Protein AF-A0A6I3UST7-F1 (afdb_monomer)

Sequence (107 aa):
LTGRALVDGEFQFELYEGTKLLDTKTNQAGKVTFNTINYDAEGVHTYTVKEVNAGATGITYDTEKTAVVKVTKDAATNALKATVEYPAGSVFTNSFKAPAVEATIEA

pLDDT: 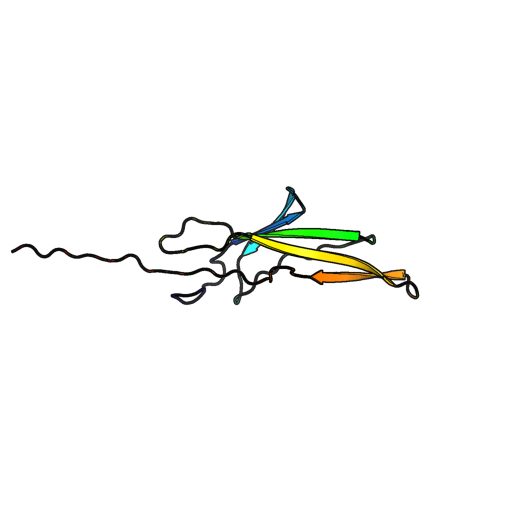mean 95.7, std 5.05, range [73.62, 98.81]

Foldseek 3Di:
DAPDDDDWQPKKKWKDQVPDTDDIFTDDPQDTDTDDDDDDDFDKTKMKIAIDCPVDPQKDWDGIFIKIWGWDADPVPRDIDIDIDTPPDDHIDMYGDDDDDDDDDDD

Organism: Streptococcus pneumoniae (NCBI:txid1313)

InterPro domains:
  IPR022464 Streptococcal pilin isopeptide linkage domain [PF12892] (2-97)
  IPR022464 Streptococcal pilin isopeptide linkage domain [TIGR03786] (34-97)
  IPR038174 Streptococcal pilin isopeptide linker superfamily [G3DSA:2.60.40.3050] (1-97)

Radius of gyration: 19.6 Å; Cα contacts (8 Å, |Δi|>4): 191; chains: 1; bounding box: 46×26×71 Å

Mean predicted aligned error: 4.0 Å

Secondary structure (DSSP, 8-state):
-BSSPPPTT-SEEEEEETTEEEEEEE-BTTB--PPPPP--S-EEEEEEEEE-----TTEEPP-EEEEEEEEEE-TTT--EEEEEE-TT-S----EE-PPP-------

Structure (mmCIF, N/CA/C/O backbone):
data_AF-A0A6I3UST7-F1
#
_entry.id   AF-A0A6I3UST7-F1
#
loop_
_atom_site.group_PDB
_atom_site.id
_atom_site.type_symbol
_atom_site.label_atom_id
_atom_site.label_alt_id
_atom_site.label_comp_id
_atom_site.label_asym_id
_atom_site.label_entity_id
_atom_site.label_seq_id
_atom_site.pdbx_PDB_ins_code
_atom_site.Cartn_x
_atom_site.Cartn_y
_atom_site.Cartn_z
_atom_site.occupancy
_atom_site.B_iso_or_equiv
_atom_site.auth_seq_id
_atom_site.auth_comp_id
_atom_site.auth_asym_id
_atom_site.auth_atom_id
_atom_site.pdbx_PDB_model_num
ATOM 1 N N . LEU A 1 1 ? -3.152 -6.450 13.402 1.00 95.19 1 LEU A N 1
ATOM 2 C CA . LEU A 1 1 ? -4.008 -5.820 14.429 1.00 95.19 1 LEU A CA 1
ATOM 3 C C . LEU A 1 1 ? -3.775 -6.511 15.762 1.00 95.19 1 LEU A C 1
ATOM 5 O O . LEU A 1 1 ? -3.842 -7.733 15.815 1.00 95.19 1 LEU A O 1
ATOM 9 N N . THR A 1 2 ? -3.485 -5.751 16.812 1.00 96.62 2 THR A N 1
ATOM 10 C CA . THR A 1 2 ? -3.443 -6.238 18.198 1.00 96.62 2 THR A CA 1
ATOM 11 C C . THR A 1 2 ? -4.669 -5.745 18.970 1.00 96.62 2 THR A C 1
ATOM 13 O O . THR A 1 2 ? -5.285 -4.750 18.596 1.00 96.62 2 THR A O 1
ATOM 16 N N . GLY A 1 3 ? -5.060 -6.451 20.034 1.00 95.81 3 GLY A N 1
ATOM 17 C CA . GLY A 1 3 ? -6.175 -6.054 20.909 1.00 95.81 3 GLY A CA 1
ATOM 18 C C . GLY A 1 3 ? -7.564 -6.550 20.489 1.00 95.81 3 GLY A C 1
ATOM 19 O O . GLY A 1 3 ? -8.466 -6.557 21.321 1.00 95.81 3 GLY A O 1
ATOM 20 N N . ARG A 1 4 ? -7.744 -7.020 19.246 1.00 96.38 4 ARG A N 1
ATOM 21 C CA . ARG A 1 4 ? -8.933 -7.768 18.794 1.00 96.38 4 ARG A CA 1
ATOM 22 C C . ARG A 1 4 ? -8.681 -8.512 17.480 1.00 96.38 4 ARG A C 1
ATOM 24 O O . ARG A 1 4 ? -7.631 -8.346 16.862 1.00 96.38 4 ARG A O 1
ATOM 31 N N . ALA A 1 5 ? -9.666 -9.299 17.047 1.00 96.50 5 ALA A N 1
ATOM 32 C CA . ALA A 1 5 ? -9.665 -9.931 15.732 1.00 96.50 5 ALA A CA 1
ATOM 33 C C . ALA A 1 5 ? -9.682 -8.885 14.602 1.00 96.50 5 ALA A C 1
ATOM 35 O O . ALA A 1 5 ? -10.385 -7.872 14.688 1.00 96.50 5 ALA A O 1
ATOM 36 N N . LEU A 1 6 ? -8.898 -9.153 13.555 1.00 96.44 6 LEU A N 1
ATOM 37 C CA . LEU A 1 6 ? -8.886 -8.376 12.320 1.00 96.44 6 LEU A CA 1
ATOM 38 C C . LEU A 1 6 ? -10.130 -8.705 11.496 1.00 96.44 6 LEU A C 1
ATOM 40 O O . LEU A 1 6 ? -10.411 -9.881 11.266 1.00 96.44 6 LEU A O 1
ATOM 44 N N . VAL A 1 7 ? -10.836 -7.675 11.036 1.00 97.31 7 VAL A N 1
ATOM 45 C CA . VAL A 1 7 ? -11.971 -7.827 10.126 1.00 97.31 7 VAL A CA 1
ATOM 46 C C . VAL A 1 7 ? -11.510 -7.544 8.696 1.00 97.31 7 VAL A C 1
ATOM 48 O O . VAL A 1 7 ? -10.702 -6.648 8.447 1.00 97.31 7 VAL A O 1
ATOM 51 N N . ASP A 1 8 ? -11.991 -8.338 7.745 1.00 98.12 8 ASP A N 1
ATOM 52 C CA . ASP A 1 8 ? -11.736 -8.100 6.326 1.00 98.12 8 ASP A CA 1
ATOM 53 C C . ASP A 1 8 ? -12.431 -6.816 5.866 1.00 98.12 8 ASP A C 1
ATOM 55 O O . ASP A 1 8 ? -13.564 -6.534 6.250 1.00 98.12 8 ASP A O 1
ATOM 59 N N . GLY A 1 9 ? -11.745 -6.024 5.047 1.00 97.81 9 GLY A N 1
ATOM 60 C CA . GLY A 1 9 ? -12.250 -4.738 4.577 1.00 97.81 9 GLY A CA 1
ATOM 61 C C . GLY A 1 9 ? -12.099 -3.581 5.571 1.00 97.81 9 GLY A C 1
ATOM 62 O O . GLY A 1 9 ? -12.455 -2.459 5.230 1.00 97.81 9 GLY A O 1
ATOM 63 N N . GLU A 1 10 ? -11.592 -3.829 6.782 1.00 97.50 10 GLU A N 1
ATOM 64 C CA . GLU A 1 10 ? -11.576 -2.846 7.872 1.00 97.50 10 GLU A CA 1
ATOM 65 C C . GLU A 1 10 ? -10.605 -1.680 7.642 1.00 97.50 10 GLU A C 1
ATOM 67 O O . GLU A 1 10 ? -10.928 -0.532 7.940 1.00 97.50 10 GLU A O 1
ATOM 72 N N . PHE A 1 11 ? -9.416 -1.973 7.124 1.00 98.19 11 PHE A N 1
ATOM 73 C CA . PHE A 1 11 ? -8.340 -1.014 6.914 1.00 98.19 11 PHE A CA 1
ATOM 74 C C . PHE A 1 11 ? -8.137 -0.771 5.426 1.00 98.19 11 PHE A C 1
ATOM 76 O O . PHE A 1 11 ? -8.039 -1.719 4.640 1.00 98.19 11 PHE A O 1
ATOM 83 N N . GLN A 1 12 ? -8.063 0.505 5.050 1.00 98.50 12 GLN A N 1
ATOM 84 C CA . GLN A 1 12 ? -7.840 0.951 3.682 1.00 98.50 12 GLN A CA 1
ATOM 85 C C . GLN A 1 12 ? -6.394 1.405 3.497 1.00 98.50 12 GLN A C 1
ATOM 87 O O . GLN A 1 12 ? -5.809 2.050 4.363 1.00 98.50 12 GLN A O 1
ATOM 92 N N . PHE A 1 13 ? -5.841 1.076 2.338 1.00 98.69 13 PHE A N 1
ATOM 93 C CA . PHE A 1 13 ? -4.478 1.377 1.953 1.00 98.69 13 PHE A CA 1
ATOM 94 C C . PHE A 1 13 ? -4.450 1.972 0.556 1.00 98.69 13 PHE A C 1
ATOM 96 O O . PHE A 1 13 ? -5.180 1.543 -0.341 1.00 98.69 13 PHE A O 1
ATOM 103 N N . GLU A 1 14 ? -3.554 2.924 0.372 1.00 98.75 14 GLU A N 1
ATOM 104 C CA . GLU A 1 14 ? -3.332 3.637 -0.874 1.00 98.75 14 GLU A CA 1
ATOM 105 C C . GLU A 1 14 ? -1.908 3.384 -1.364 1.00 98.75 14 GLU A C 1
ATOM 107 O O . GLU A 1 14 ? -0.955 3.421 -0.584 1.00 98.75 14 GLU A O 1
ATOM 112 N N . LEU A 1 15 ? -1.757 3.133 -2.663 1.00 98.81 15 LEU A N 1
ATOM 113 C CA . LEU A 1 15 ? -0.464 2.968 -3.317 1.00 98.81 15 LEU A CA 1
ATOM 114 C C . LEU A 1 15 ? -0.127 4.220 -4.122 1.00 98.81 15 LEU A C 1
ATOM 116 O O . LEU A 1 15 ? -0.880 4.604 -5.016 1.00 98.81 15 LEU A O 1
ATOM 120 N N . TYR A 1 16 ? 1.035 4.805 -3.856 1.00 98.75 16 TYR A N 1
ATOM 121 C CA . TYR A 1 16 ? 1.532 5.999 -4.530 1.00 98.75 16 TYR A CA 1
ATOM 122 C C . TYR A 1 16 ? 2.853 5.745 -5.251 1.00 98.75 16 TYR A C 1
ATOM 124 O O . TYR A 1 16 ? 3.704 5.014 -4.750 1.00 98.75 16 TYR A O 1
ATOM 132 N N . GLU A 1 17 ? 3.055 6.434 -6.372 1.00 98.25 17 GLU A N 1
ATOM 133 C CA . GLU A 1 17 ? 4.371 6.679 -6.978 1.00 98.25 17 GLU A CA 1
ATOM 134 C C . GLU A 1 17 ? 4.603 8.197 -6.989 1.00 98.25 17 GLU A C 1
ATOM 136 O O . GLU A 1 17 ? 3.928 8.949 -7.699 1.00 98.25 17 GLU A O 1
ATOM 141 N N . GLY A 1 18 ? 5.495 8.676 -6.118 1.00 97.12 18 GLY A N 1
ATOM 142 C CA . GLY A 1 18 ? 5.599 10.106 -5.818 1.00 97.12 18 GLY A CA 1
ATOM 143 C C . GLY A 1 18 ? 4.290 10.655 -5.235 1.00 97.12 18 GLY A C 1
ATOM 144 O O . GLY A 1 18 ? 3.842 10.215 -4.180 1.00 97.12 18 GLY A O 1
ATOM 145 N N . THR A 1 19 ? 3.669 11.621 -5.916 1.00 97.75 19 THR A N 1
ATOM 146 C CA . THR A 1 19 ? 2.375 12.214 -5.520 1.00 97.75 19 THR A CA 1
ATOM 147 C C . THR A 1 19 ? 1.174 11.594 -6.235 1.00 97.75 19 THR A C 1
ATOM 149 O O . THR A 1 19 ? 0.033 11.949 -5.941 1.00 97.75 19 THR A O 1
ATOM 152 N N . LYS A 1 20 ? 1.402 10.677 -7.182 1.00 98.38 20 LYS A N 1
ATOM 153 C CA . LYS A 1 20 ? 0.339 10.058 -7.973 1.00 98.38 20 LYS A CA 1
ATOM 154 C C . LYS A 1 20 ? -0.246 8.868 -7.220 1.00 98.38 20 LYS A C 1
ATOM 156 O O . LYS A 1 20 ? 0.460 7.891 -6.986 1.00 98.38 20 LYS A O 1
ATOM 161 N N . LEU A 1 21 ? -1.538 8.935 -6.906 1.00 98.50 21 LEU A N 1
ATOM 162 C CA . LEU A 1 21 ? -2.304 7.789 -6.418 1.00 98.50 21 LEU A CA 1
ATOM 163 C C . LEU A 1 21 ? -2.516 6.792 -7.565 1.00 98.50 21 LEU A C 1
ATOM 165 O O . LEU A 1 21 ? -3.010 7.162 -8.632 1.00 98.50 21 LEU A O 1
ATOM 169 N N . LEU A 1 22 ? -2.117 5.541 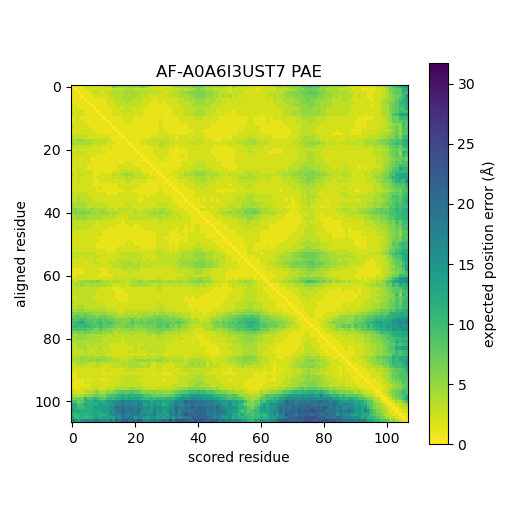-7.351 1.00 98.56 22 LEU A N 1
ATOM 170 C CA . LEU A 1 22 ? -2.214 4.464 -8.335 1.00 98.56 22 LEU A CA 1
ATOM 171 C C . LEU A 1 22 ? -3.367 3.508 -8.046 1.00 98.56 22 LEU A C 1
ATOM 173 O O . LEU A 1 22 ? -4.003 3.030 -8.983 1.00 98.56 22 LEU A O 1
ATOM 177 N N . ASP A 1 23 ? -3.609 3.198 -6.774 1.00 98.75 23 ASP A N 1
ATOM 178 C CA . ASP A 1 23 ? -4.612 2.215 -6.377 1.00 98.75 23 ASP A CA 1
ATOM 179 C C . ASP A 1 23 ? -5.028 2.402 -4.914 1.00 98.75 23 ASP A C 1
ATOM 181 O O . ASP A 1 23 ? -4.246 2.881 -4.089 1.00 98.75 23 ASP A O 1
ATOM 185 N N . THR A 1 24 ? -6.242 1.961 -4.597 1.00 98.62 24 THR A N 1
ATOM 186 C CA . THR A 1 24 ? -6.800 1.956 -3.243 1.00 98.62 24 THR A CA 1
ATOM 187 C C . THR A 1 24 ? -7.417 0.589 -2.983 1.00 98.62 24 THR A C 1
ATOM 189 O O . THR A 1 24 ? -8.263 0.115 -3.744 1.00 98.62 24 THR A O 1
ATOM 192 N N . LYS A 1 25 ? -6.996 -0.066 -1.902 1.00 98.62 25 LYS A N 1
ATOM 193 C CA . LYS A 1 25 ? -7.432 -1.418 -1.530 1.00 98.62 25 LYS A CA 1
ATOM 194 C C . LYS A 1 25 ? -7.727 -1.494 -0.047 1.00 98.62 25 LYS A C 1
ATOM 196 O O . LYS A 1 25 ? -7.259 -0.674 0.730 1.00 98.62 25 LYS A O 1
ATOM 201 N N . THR A 1 26 ? -8.470 -2.512 0.350 1.00 98.38 26 THR A N 1
ATOM 202 C CA . THR A 1 26 ? -8.661 -2.853 1.758 1.00 98.38 26 THR A CA 1
ATOM 203 C C . THR A 1 26 ? -7.953 -4.156 2.095 1.00 98.38 26 THR A C 1
ATOM 205 O O . THR A 1 26 ? -7.632 -4.945 1.201 1.00 98.38 26 THR A O 1
ATOM 208 N N . ASN A 1 27 ? -7.702 -4.403 3.380 1.00 98.19 27 ASN A N 1
ATOM 209 C CA . ASN A 1 27 ? -7.159 -5.688 3.801 1.00 98.19 27 ASN A CA 1
ATOM 210 C C . ASN A 1 27 ? -8.148 -6.834 3.527 1.00 98.19 27 ASN A C 1
ATOM 212 O O . ASN A 1 27 ? -9.348 -6.703 3.751 1.00 98.19 27 ASN A O 1
ATOM 216 N N . GLN A 1 28 ? -7.626 -7.983 3.118 1.00 98.00 28 GLN A N 1
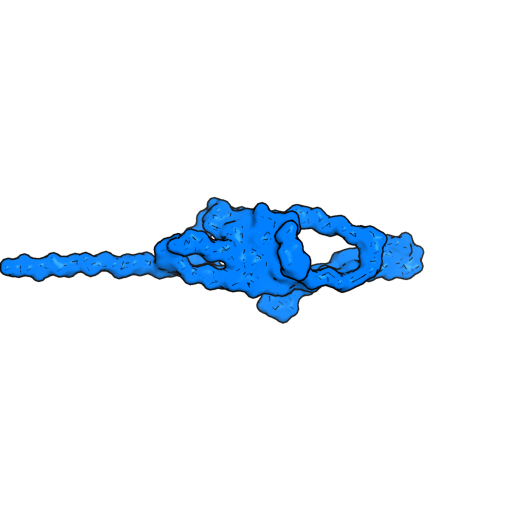ATOM 217 C CA . GLN A 1 28 ? -8.355 -9.238 2.976 1.00 98.00 28 GLN A CA 1
ATOM 218 C C . GLN A 1 28 ? -7.468 -10.374 3.486 1.00 98.00 28 GLN A C 1
ATOM 220 O O . GLN A 1 28 ? -6.310 -10.490 3.077 1.00 98.00 28 GLN A O 1
ATOM 225 N N . ALA A 1 29 ? -7.987 -11.202 4.393 1.00 95.31 29 ALA A N 1
ATOM 226 C CA . ALA A 1 29 ? -7.266 -12.316 5.005 1.00 95.31 29 ALA A CA 1
ATOM 227 C C . ALA A 1 29 ? -5.880 -11.908 5.556 1.00 95.31 29 ALA A C 1
ATOM 229 O O . ALA A 1 29 ? -4.882 -12.609 5.378 1.00 95.31 29 ALA A O 1
ATOM 230 N N . GLY A 1 30 ? -5.803 -10.730 6.187 1.00 94.88 30 GLY A N 1
ATOM 231 C CA . GLY A 1 30 ? -4.561 -10.195 6.760 1.00 94.88 30 GLY A CA 1
ATOM 232 C C . GLY A 1 30 ? -3.535 -9.672 5.752 1.00 94.88 30 GLY A C 1
ATOM 233 O O . GLY A 1 30 ? -2.400 -9.401 6.138 1.00 94.88 30 GLY A O 1
ATOM 234 N N . LYS A 1 31 ? -3.903 -9.527 4.476 1.00 96.62 31 LYS A N 1
ATOM 235 C CA . LYS A 1 31 ? -3.030 -9.023 3.409 1.00 96.62 31 LYS A CA 1
ATOM 236 C C . LYS A 1 31 ? -3.671 -7.854 2.680 1.00 96.62 31 LYS A C 1
ATOM 238 O O . LYS A 1 31 ? -4.882 -7.690 2.704 1.00 96.62 31 LYS A O 1
ATOM 243 N N . VAL A 1 32 ? -2.850 -7.088 1.975 1.00 97.25 32 VAL A N 1
ATOM 244 C CA . VAL A 1 32 ? -3.288 -6.067 1.021 1.00 97.25 32 VAL A CA 1
ATOM 245 C C . VAL A 1 32 ? -2.655 -6.413 -0.318 1.00 97.25 32 VAL A C 1
ATOM 247 O O . VAL A 1 32 ? -1.463 -6.713 -0.385 1.00 97.25 32 VAL A O 1
ATOM 250 N N . THR A 1 33 ? -3.448 -6.443 -1.383 1.00 97.19 33 THR A N 1
ATOM 251 C CA . THR A 1 33 ? -2.966 -6.778 -2.727 1.00 97.19 33 THR A CA 1
ATOM 252 C C . THR A 1 33 ? -3.454 -5.729 -3.708 1.00 97.19 33 THR A C 1
ATOM 254 O O . THR A 1 33 ? -4.646 -5.639 -3.996 1.00 97.19 33 THR A O 1
ATOM 257 N N . PHE A 1 34 ? -2.511 -4.926 -4.189 1.00 98.31 34 PHE A N 1
ATOM 258 C CA . PHE A 1 34 ? -2.740 -3.917 -5.215 1.00 98.31 34 PHE A CA 1
ATOM 259 C C . PHE A 1 34 ? -2.816 -4.548 -6.603 1.00 98.31 34 PHE A C 1
ATOM 261 O O . PHE A 1 34 ? 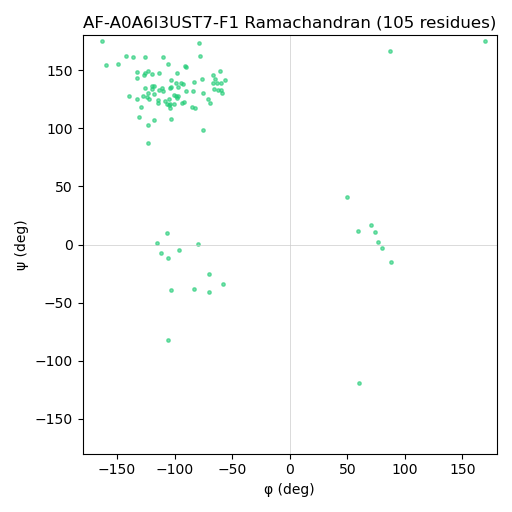-2.383 -5.684 -6.817 1.00 98.31 34 PHE A O 1
ATOM 268 N N . ASN A 1 35 ? -3.378 -3.801 -7.547 1.00 98.31 35 ASN A N 1
ATOM 269 C CA . ASN A 1 35 ? -3.400 -4.192 -8.948 1.00 98.31 35 ASN A CA 1
ATOM 270 C C . ASN A 1 35 ? -1.969 -4.338 -9.490 1.00 98.31 35 ASN A C 1
ATOM 272 O O . ASN A 1 35 ? -1.043 -3.641 -9.072 1.00 98.31 35 ASN A O 1
ATOM 276 N N . THR A 1 36 ? -1.794 -5.237 -10.455 1.00 97.19 36 THR A N 1
ATOM 277 C CA . THR A 1 36 ? -0.511 -5.427 -11.137 1.00 97.19 36 THR A CA 1
ATOM 278 C C . THR A 1 36 ? -0.101 -4.161 -11.888 1.00 97.19 36 THR A C 1
ATOM 280 O O . THR A 1 36 ? -0.896 -3.589 -12.633 1.00 97.19 36 THR A O 1
ATOM 283 N N . ILE A 1 37 ? 1.160 -3.758 -11.727 1.00 97.31 37 ILE A N 1
ATOM 284 C CA . ILE A 1 37 ? 1.795 -2.690 -12.505 1.00 97.31 37 ILE A CA 1
ATOM 285 C C . ILE A 1 37 ? 2.655 -3.345 -13.588 1.00 97.31 37 ILE A C 1
ATOM 287 O O . ILE A 1 37 ? 3.453 -4.235 -13.293 1.00 97.31 37 ILE A O 1
ATOM 291 N N . ASN A 1 38 ? 2.475 -2.917 -14.837 1.00 96.31 38 ASN A N 1
ATOM 292 C CA . ASN A 1 38 ? 3.257 -3.398 -15.974 1.00 96.31 38 ASN A CA 1
ATOM 293 C C . ASN A 1 38 ? 4.444 -2.466 -16.230 1.00 96.31 38 ASN A C 1
ATOM 295 O O . ASN A 1 38 ? 4.282 -1.247 -16.198 1.00 96.31 38 ASN A O 1
ATOM 299 N N . TYR A 1 39 ? 5.602 -3.049 -16.534 1.00 96.62 39 TYR A N 1
ATOM 300 C CA . TYR A 1 39 ? 6.830 -2.329 -16.866 1.00 96.62 39 TYR A CA 1
ATOM 301 C C . TYR A 1 39 ? 7.283 -2.709 -18.272 1.00 96.62 39 TYR A C 1
ATOM 303 O O . TYR A 1 39 ? 7.314 -3.892 -18.617 1.00 96.62 39 TYR A O 1
ATOM 311 N N . ASP A 1 40 ? 7.637 -1.710 -19.070 1.00 96.62 40 ASP A N 1
ATOM 312 C CA . ASP A 1 40 ? 8.057 -1.850 -20.468 1.00 96.62 40 ASP A CA 1
ATOM 313 C C . ASP A 1 40 ? 9.540 -1.510 -20.695 1.00 96.62 40 ASP A C 1
ATOM 315 O O . ASP A 1 40 ? 10.078 -1.777 -21.771 1.00 96.62 40 ASP A O 1
ATOM 319 N N . ALA A 1 41 ? 10.222 -0.991 -19.673 1.00 96.69 41 ALA A N 1
ATOM 320 C CA . ALA A 1 41 ? 11.633 -0.638 -19.708 1.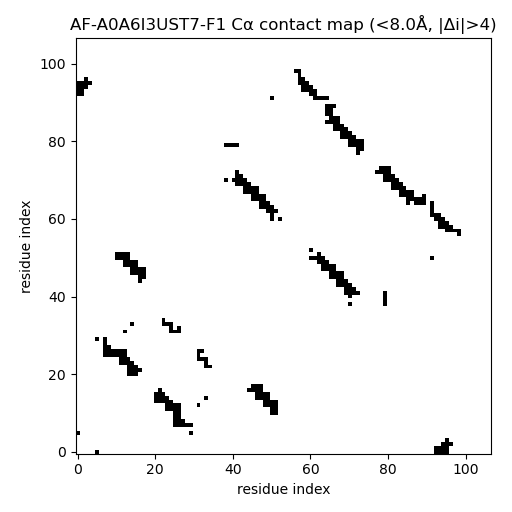00 96.69 41 ALA A CA 1
ATOM 321 C C . ALA A 1 41 ? 12.344 -0.964 -18.386 1.00 96.69 41 ALA A C 1
ATOM 323 O O . ALA A 1 41 ? 11.721 -1.157 -17.341 1.00 96.69 41 ALA A O 1
ATOM 324 N N . GLU A 1 42 ? 13.675 -1.027 -18.444 1.00 98.06 42 GLU A N 1
ATOM 325 C CA . GLU A 1 42 ? 14.519 -1.111 -17.251 1.00 98.06 42 GLU A CA 1
ATOM 326 C C . GLU A 1 42 ? 14.432 0.174 -16.429 1.00 98.06 42 GLU A C 1
ATOM 328 O O . GLU A 1 42 ? 14.332 1.275 -16.973 1.00 98.06 42 GLU A O 1
ATOM 333 N N . GLY A 1 43 ? 14.519 0.040 -15.108 1.00 98.00 43 GLY A N 1
ATOM 334 C CA . GLY A 1 43 ? 14.381 1.182 -14.218 1.00 98.00 43 GLY A CA 1
ATOM 335 C C . GLY A 1 43 ? 14.269 0.801 -12.751 1.00 98.00 43 GLY A C 1
ATOM 336 O O . GLY A 1 43 ? 14.221 -0.374 -12.380 1.00 98.00 43 GLY A O 1
ATOM 337 N N . VAL A 1 44 ? 14.238 1.826 -11.904 1.00 98.25 44 VAL A N 1
ATOM 338 C CA . VAL A 1 44 ? 13.961 1.699 -10.472 1.00 98.25 44 VAL A CA 1
ATOM 339 C C . VAL A 1 44 ? 12.762 2.576 -10.155 1.00 98.25 44 VAL A C 1
ATOM 341 O O . VAL A 1 44 ? 12.778 3.772 -10.439 1.00 98.25 44 VAL A O 1
ATOM 344 N N . HIS A 1 45 ? 11.744 1.973 -9.554 1.00 98.31 45 HIS A N 1
ATOM 345 C CA . HIS A 1 45 ? 10.503 2.630 -9.173 1.00 98.31 45 HIS A CA 1
ATOM 346 C C . HIS A 1 45 ? 10.335 2.561 -7.661 1.00 98.31 45 HIS A C 1
ATOM 348 O O . HIS A 1 45 ? 10.440 1.487 -7.066 1.00 98.31 45 HIS A O 1
ATOM 354 N N . THR A 1 46 ? 10.060 3.705 -7.042 1.00 98.44 46 THR A N 1
ATOM 355 C CA . THR A 1 46 ? 9.816 3.797 -5.602 1.00 98.44 46 THR A CA 1
ATOM 356 C C . THR A 1 46 ? 8.343 4.070 -5.367 1.00 98.44 46 THR A C 1
ATOM 358 O O . THR A 1 46 ? 7.807 5.075 -5.833 1.00 98.44 46 THR A O 1
ATOM 361 N N . TYR A 1 47 ? 7.718 3.190 -4.595 1.00 98.69 47 TYR A N 1
ATOM 362 C CA . TYR A 1 47 ? 6.323 3.287 -4.209 1.00 98.69 47 TYR A CA 1
ATOM 363 C C . TYR A 1 47 ? 6.181 3.519 -2.711 1.00 98.69 47 TYR A C 1
ATOM 365 O O . TYR A 1 47 ? 6.947 2.983 -1.904 1.00 98.69 47 TYR A O 1
ATOM 373 N N . THR A 1 48 ? 5.142 4.259 -2.346 1.00 98.62 48 THR A N 1
ATOM 374 C CA . THR A 1 48 ? 4.716 4.437 -0.959 1.00 98.62 48 THR A CA 1
ATOM 375 C C . THR A 1 48 ? 3.351 3.798 -0.785 1.00 98.62 48 THR A C 1
ATOM 377 O O . THR A 1 48 ? 2.398 4.170 -1.465 1.00 98.62 48 THR A O 1
ATOM 380 N N . VAL A 1 49 ? 3.251 2.846 0.136 1.00 98.56 49 VAL A N 1
ATOM 381 C CA . VAL A 1 49 ? 1.969 2.330 0.614 1.00 98.56 49 VAL A CA 1
ATOM 382 C C . VAL A 1 49 ? 1.599 3.132 1.852 1.00 98.56 49 VAL A C 1
ATOM 384 O O . VAL A 1 49 ? 2.376 3.153 2.805 1.00 98.56 49 VAL A O 1
ATOM 387 N N . LYS A 1 50 ? 0.445 3.793 1.843 1.00 98.31 50 LYS A N 1
ATOM 388 C CA . LYS A 1 50 ? -0.080 4.550 2.984 1.00 98.31 50 LYS A CA 1
ATOM 389 C C . LYS A 1 50 ? -1.294 3.851 3.550 1.00 98.31 50 LYS A C 1
ATOM 391 O O . LYS A 1 50 ? -2.168 3.442 2.791 1.00 98.31 50 LYS A O 1
ATOM 396 N N . GLU A 1 51 ? -1.357 3.734 4.865 1.00 98.31 51 GLU A N 1
ATOM 397 C CA . GLU A 1 51 ? -2.589 3.359 5.538 1.00 98.31 51 GLU A CA 1
ATOM 398 C C . GLU A 1 51 ? -3.466 4.596 5.746 1.00 98.31 51 GLU A C 1
ATOM 400 O O . GLU A 1 51 ? -3.005 5.649 6.191 1.00 98.31 51 GLU A O 1
ATOM 405 N N . VAL A 1 52 ? -4.745 4.475 5.402 1.00 98.19 52 VAL A N 1
ATOM 406 C CA . VAL A 1 52 ? -5.714 5.553 5.562 1.00 98.19 52 VAL A CA 1
ATOM 407 C C . VAL A 1 52 ? -6.206 5.564 7.002 1.00 98.19 52 VAL A C 1
ATOM 409 O O . VAL A 1 52 ? -6.867 4.632 7.465 1.00 98.19 52 VAL A O 1
ATOM 412 N N . ASN A 1 53 ? -5.933 6.658 7.710 1.00 97.06 53 ASN A N 1
ATOM 413 C CA . ASN A 1 53 ? -6.485 6.878 9.038 1.00 97.06 53 ASN A CA 1
ATOM 414 C C . ASN A 1 53 ? -7.962 7.290 8.933 1.00 97.06 53 ASN A C 1
ATOM 416 O O . ASN A 1 53 ? -8.283 8.459 8.718 1.00 97.06 53 ASN A O 1
ATOM 420 N N . ALA A 1 54 ? -8.859 6.322 9.116 1.00 95.44 54 ALA A N 1
ATOM 421 C CA . ALA A 1 54 ? -10.306 6.536 9.092 1.00 95.44 54 ALA A CA 1
ATOM 422 C C . ALA A 1 54 ? -10.872 7.123 10.404 1.00 95.44 54 ALA A C 1
ATOM 424 O O . ALA A 1 54 ? -12.082 7.301 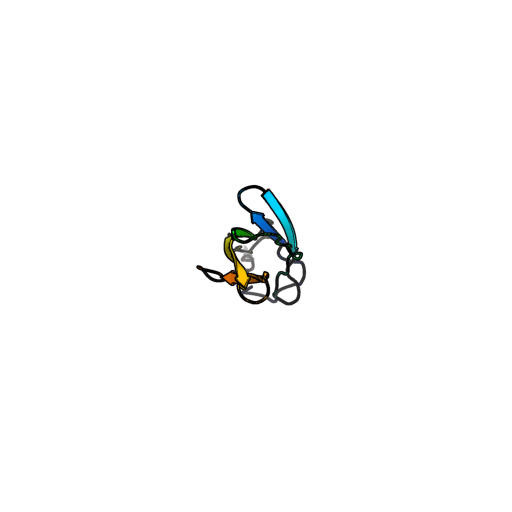10.527 1.00 95.44 54 ALA A O 1
ATOM 425 N N . GLY A 1 55 ? -10.033 7.394 11.411 1.00 95.19 55 GLY A N 1
ATOM 426 C CA . GLY A 1 55 ? -10.461 7.996 12.678 1.00 95.19 55 GLY A CA 1
ATOM 427 C C . GLY A 1 55 ? -11.299 7.082 13.578 1.00 95.19 55 GLY A C 1
ATOM 428 O O . GLY A 1 55 ? -11.958 7.568 14.496 1.00 95.19 55 GLY A O 1
ATOM 429 N N . ALA A 1 56 ? -11.295 5.765 13.336 1.00 94.94 56 ALA A N 1
ATOM 430 C CA . ALA A 1 56 ? -12.045 4.820 14.164 1.00 94.94 56 ALA A CA 1
ATOM 431 C C . ALA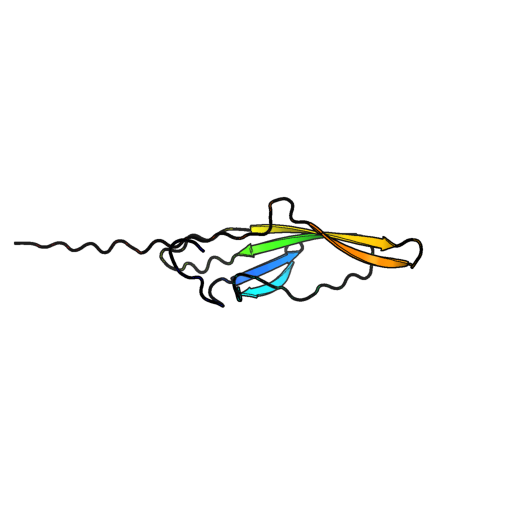 A 1 56 ? -11.605 4.880 15.640 1.00 94.94 56 ALA A C 1
ATOM 433 O O . ALA A 1 56 ? -10.417 4.797 15.963 1.00 94.94 56 ALA A O 1
ATOM 434 N N . THR A 1 57 ? -12.575 4.998 16.548 1.00 94.62 57 THR A N 1
ATOM 435 C CA . THR A 1 57 ? -12.322 5.127 17.987 1.00 94.62 57 THR A CA 1
ATOM 436 C C . THR A 1 57 ? -11.559 3.925 18.540 1.00 94.62 57 THR A C 1
ATOM 438 O O . THR A 1 57 ? -11.920 2.773 18.306 1.00 94.62 57 THR A O 1
ATOM 441 N N . GLY A 1 58 ? -10.516 4.203 19.324 1.00 95.38 58 GLY A N 1
ATOM 442 C CA . GLY A 1 58 ? -9.703 3.173 19.967 1.00 95.38 58 GLY A CA 1
ATOM 443 C C . GLY A 1 58 ? -8.716 2.472 19.033 1.00 95.38 58 GLY A C 1
ATOM 444 O O . GLY A 1 58 ? -8.017 1.578 19.499 1.00 95.38 58 GLY A O 1
ATOM 445 N N . ILE A 1 59 ? -8.636 2.858 17.753 1.00 97.56 59 ILE A N 1
ATOM 446 C CA . ILE A 1 59 ? -7.640 2.344 16.810 1.00 97.56 59 ILE A CA 1
ATOM 447 C C . ILE A 1 59 ? -6.461 3.311 16.710 1.00 97.56 59 ILE A C 1
ATOM 449 O O . ILE A 1 59 ? -6.631 4.493 16.416 1.00 97.56 59 ILE A O 1
ATOM 453 N N . THR A 1 60 ? -5.256 2.775 16.885 1.00 97.81 60 THR A N 1
ATOM 454 C CA . THR A 1 60 ? -4.013 3.424 16.461 1.00 97.81 60 THR A CA 1
ATOM 455 C C . THR A 1 60 ? -3.567 2.785 15.152 1.00 97.81 60 THR A C 1
ATOM 457 O O . THR A 1 60 ? -3.356 1.568 15.114 1.00 97.81 60 THR A O 1
ATOM 460 N N . TYR A 1 61 ? -3.441 3.609 14.114 1.00 97.62 61 TYR A N 1
ATOM 461 C CA . TYR A 1 61 ? -3.029 3.218 12.765 1.00 97.62 61 TYR A CA 1
ATOM 462 C C . TYR A 1 61 ? -1.508 3.298 12.617 1.00 97.62 61 TYR A C 1
ATOM 464 O O . TYR A 1 61 ? -0.856 4.105 13.291 1.00 97.62 61 TYR A O 1
ATOM 472 N N . ASP A 1 62 ? -0.956 2.485 11.725 1.00 96.81 62 ASP A N 1
ATOM 473 C CA . ASP A 1 62 ? 0.387 2.688 11.190 1.00 96.81 62 ASP A CA 1
ATOM 474 C C . ASP A 1 62 ? 0.327 3.794 10.109 1.00 96.81 62 ASP A C 1
ATOM 476 O O . ASP A 1 62 ? -0.736 4.332 9.794 1.00 96.81 62 ASP A O 1
ATOM 480 N N . THR A 1 63 ? 1.474 4.224 9.590 1.00 94.38 63 THR A N 1
ATOM 481 C CA . THR A 1 63 ? 1.550 5.388 8.693 1.00 94.38 63 THR A CA 1
ATOM 482 C C . THR A 1 63 ? 1.776 4.972 7.246 1.00 94.38 63 THR A C 1
ATOM 484 O O . THR A 1 63 ? 0.847 4.901 6.442 1.00 94.38 63 THR A O 1
ATOM 487 N N . GLU A 1 64 ? 3.025 4.701 6.888 1.00 96.69 64 GLU A N 1
ATOM 488 C CA . GLU A 1 64 ? 3.422 4.382 5.526 1.00 96.69 64 GLU A CA 1
ATOM 489 C C . GLU A 1 64 ? 4.620 3.437 5.492 1.00 96.69 64 GLU A C 1
ATOM 491 O O . GLU A 1 64 ? 5.420 3.378 6.429 1.00 96.69 64 GLU A O 1
ATOM 496 N N . LYS A 1 65 ? 4.747 2.695 4.388 1.00 97.62 65 LYS A N 1
ATOM 497 C CA . LYS A 1 65 ? 5.895 1.833 4.083 1.00 97.62 65 LYS A CA 1
ATOM 498 C C . LYS A 1 65 ? 6.360 2.083 2.654 1.00 97.62 65 LYS A C 1
ATOM 500 O O . LYS A 1 65 ? 5.555 2.349 1.761 1.00 97.62 65 LYS A O 1
ATOM 505 N N . THR A 1 66 ? 7.659 1.937 2.430 1.00 98.25 66 THR A N 1
ATOM 506 C CA . THR A 1 66 ? 8.267 2.057 1.101 1.00 98.25 66 THR A CA 1
ATOM 507 C C . THR A 1 66 ? 8.462 0.681 0.473 1.00 98.25 66 THR A C 1
ATOM 509 O O . THR A 1 66 ? 8.968 -0.237 1.122 1.00 98.25 66 THR A O 1
ATOM 512 N N . ALA A 1 67 ? 8.117 0.563 -0.806 1.00 98.31 67 ALA A N 1
ATOM 513 C CA . ALA A 1 67 ? 8.476 -0.564 -1.655 1.00 98.31 67 ALA A CA 1
ATOM 514 C C . ALA A 1 67 ? 9.311 -0.060 -2.836 1.00 98.31 67 ALA A C 1
ATOM 516 O O . ALA A 1 67 ? 8.976 0.953 -3.447 1.00 98.31 67 ALA A O 1
ATOM 517 N N . VAL A 1 68 ? 10.389 -0.762 -3.171 1.00 98.44 68 VAL A N 1
ATOM 518 C CA . VAL A 1 68 ? 11.238 -0.445 -4.325 1.00 98.44 68 VAL A CA 1
ATOM 519 C C . VAL A 1 68 ? 11.132 -1.583 -5.325 1.00 98.44 68 VAL A C 1
ATOM 521 O O . VAL A 1 68 ? 11.373 -2.738 -4.980 1.00 98.44 68 VAL A O 1
ATOM 524 N N . VAL A 1 69 ? 10.767 -1.266 -6.564 1.00 98.50 69 VAL A N 1
ATOM 525 C CA . VAL A 1 69 ? 10.743 -2.222 -7.672 1.00 98.50 69 VAL A CA 1
ATOM 526 C C . VAL A 1 69 ? 11.911 -1.929 -8.594 1.00 98.50 69 VAL A C 1
ATOM 528 O O . VAL A 1 69 ? 12.020 -0.840 -9.155 1.00 98.50 69 VAL A O 1
ATOM 531 N N . LYS A 1 70 ? 12.784 -2.919 -8.766 1.00 98.31 70 LYS A N 1
ATOM 532 C CA . LYS A 1 70 ? 13.894 -2.868 -9.713 1.00 98.31 70 LYS A CA 1
ATOM 533 C C . LYS A 1 70 ? 13.554 -3.720 -10.928 1.00 98.31 70 LYS A C 1
ATOM 535 O O . LYS A 1 70 ? 13.326 -4.921 -10.793 1.00 98.31 70 LYS A O 1
ATOM 540 N N . VAL A 1 71 ? 13.531 -3.095 -12.099 1.00 98.38 71 VAL A N 1
ATOM 541 C CA . VAL A 1 71 ? 13.303 -3.748 -13.387 1.00 98.38 71 VAL A CA 1
ATOM 542 C C . VAL A 1 71 ? 14.634 -3.852 -14.117 1.00 98.38 71 VAL A C 1
ATOM 544 O O . VAL A 1 71 ? 15.287 -2.845 -14.388 1.00 98.38 71 VAL A O 1
ATOM 547 N N . THR A 1 72 ? 15.042 -5.078 -14.418 1.00 97.81 72 THR A N 1
ATOM 548 C CA . THR A 1 72 ? 16.284 -5.395 -15.135 1.00 97.81 72 THR A CA 1
ATOM 549 C C . THR A 1 72 ? 15.977 -6.209 -16.376 1.00 97.81 72 THR A C 1
ATOM 551 O O . THR A 1 72 ? 15.046 -7.019 -16.359 1.00 97.81 72 THR A O 1
ATOM 554 N N . LYS A 1 73 ? 16.791 -6.066 -17.416 1.00 97.56 73 LYS A N 1
ATOM 555 C CA . LYS A 1 73 ? 16.697 -6.862 -18.633 1.00 97.56 73 LYS A CA 1
ATOM 556 C C . LYS A 1 73 ? 17.710 -7.998 -18.608 1.00 97.56 73 LYS A C 1
ATOM 558 O O . LYS A 1 73 ? 18.904 -7.798 -18.398 1.00 97.56 73 LYS A O 1
ATOM 563 N N . ASP A 1 74 ? 17.225 -9.207 -18.839 1.00 95.00 74 ASP A N 1
ATOM 564 C CA . ASP A 1 74 ? 18.077 -10.366 -19.049 1.00 95.00 74 ASP A CA 1
ATOM 565 C C . ASP A 1 74 ? 18.810 -10.228 -20.393 1.00 95.00 74 ASP A C 1
ATOM 567 O O . ASP A 1 74 ? 18.188 -10.088 -21.449 1.00 95.00 74 ASP A O 1
ATOM 571 N N . ALA A 1 75 ? 20.143 -10.249 -20.360 1.00 94.06 75 ALA A N 1
ATOM 572 C CA . ALA A 1 75 ? 20.965 -9.997 -21.542 1.00 94.06 75 ALA A CA 1
ATOM 573 C C . ALA A 1 75 ? 20.897 -11.121 -22.592 1.00 94.06 75 ALA A C 1
ATOM 575 O O . ALA A 1 75 ? 21.124 -10.862 -23.773 1.00 94.06 75 ALA A O 1
ATOM 576 N N . ALA A 1 76 ? 20.590 -12.357 -22.188 1.00 95.44 76 ALA A N 1
ATOM 577 C CA . ALA A 1 76 ? 20.542 -13.501 -23.095 1.00 95.44 76 ALA A CA 1
ATOM 578 C C . ALA A 1 76 ? 19.196 -13.596 -23.825 1.00 95.44 76 ALA A C 1
ATOM 580 O O . ALA A 1 76 ? 19.142 -13.935 -25.005 1.00 95.44 76 ALA A O 1
ATOM 581 N N . THR A 1 77 ? 18.104 -13.287 -23.127 1.00 96.06 77 THR A N 1
ATOM 582 C CA . THR A 1 77 ? 16.729 -13.461 -23.624 1.00 96.06 77 THR A CA 1
ATOM 583 C C . THR A 1 77 ? 16.049 -12.153 -24.006 1.00 96.06 77 THR A C 1
ATOM 585 O O . THR A 1 77 ? 14.994 -12.176 -24.634 1.00 96.06 77 THR A O 1
ATOM 588 N N . ASN A 1 78 ? 16.633 -11.009 -23.642 1.00 92.69 78 ASN A N 1
ATOM 589 C CA . ASN A 1 78 ? 16.009 -9.688 -23.705 1.00 92.69 78 ASN A CA 1
ATOM 590 C C . ASN A 1 78 ? 14.722 -9.546 -22.864 1.00 92.69 78 ASN A C 1
ATOM 592 O O . ASN A 1 78 ? 14.027 -8.540 -23.006 1.00 92.69 78 ASN A O 1
ATOM 596 N N . ALA A 1 79 ? 14.405 -10.504 -21.987 1.00 96.38 79 ALA A N 1
ATOM 597 C CA . ALA A 1 79 ? 13.215 -10.459 -21.144 1.00 96.38 79 ALA A CA 1
ATOM 598 C C . ALA A 1 79 ? 13.389 -9.488 -19.966 1.00 96.38 79 ALA A C 1
ATOM 600 O O . ALA A 1 79 ? 14.459 -9.417 -19.362 1.00 96.38 79 ALA A O 1
ATOM 601 N N . LEU A 1 80 ? 12.325 -8.768 -19.604 1.00 97.31 80 LEU A N 1
ATOM 602 C CA . LEU A 1 80 ? 12.306 -7.941 -18.398 1.00 97.31 80 LEU A CA 1
ATOM 603 C C . LEU A 1 80 ? 11.972 -8.789 -17.167 1.00 97.31 80 LEU A C 1
ATOM 605 O O . LEU A 1 80 ? 11.090 -9.647 -17.197 1.00 97.31 80 LEU A O 1
ATOM 609 N N . LYS A 1 81 ? 12.659 -8.505 -16.064 1.00 96.19 81 LYS A N 1
ATOM 610 C CA . LYS A 1 81 ? 12.422 -9.087 -14.745 1.00 96.19 81 LYS A CA 1
ATOM 611 C C . LYS A 1 81 ? 12.270 -7.965 -13.729 1.00 96.19 81 LYS A C 1
ATOM 613 O O . LYS A 1 81 ? 13.153 -7.120 -13.618 1.00 96.19 81 LYS A O 1
ATOM 618 N N . ALA A 1 82 ? 11.183 -8.002 -12.966 1.00 97.44 82 ALA A N 1
ATOM 619 C CA . ALA A 1 82 ? 10.945 -7.096 -11.851 1.00 97.44 82 ALA 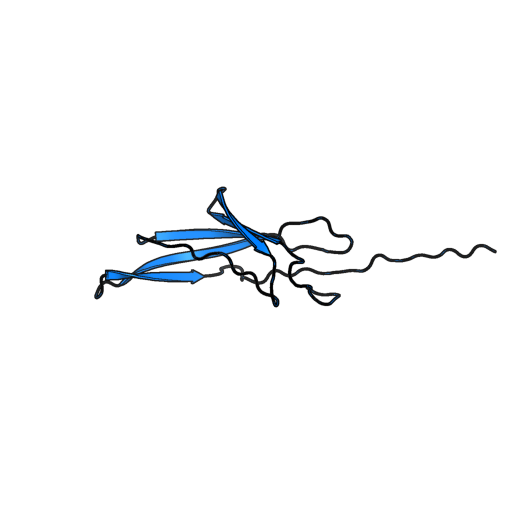A CA 1
ATOM 620 C C . ALA A 1 82 ? 11.205 -7.808 -10.516 1.00 97.44 82 ALA A C 1
ATOM 622 O O . ALA A 1 82 ? 10.772 -8.944 -10.312 1.00 97.44 82 ALA A O 1
ATOM 623 N N . THR A 1 83 ? 11.896 -7.138 -9.599 1.00 97.62 83 THR A N 1
ATOM 624 C CA . THR A 1 83 ? 12.107 -7.594 -8.219 1.00 97.62 83 THR A CA 1
ATOM 625 C C . THR A 1 83 ? 11.651 -6.521 -7.247 1.00 97.62 83 THR A C 1
ATOM 627 O O . THR A 1 83 ? 11.986 -5.353 -7.431 1.00 97.62 83 THR A O 1
ATOM 630 N N . VAL A 1 84 ? 10.906 -6.922 -6.217 1.00 97.56 84 VAL A N 1
ATOM 631 C CA . VAL A 1 84 ? 10.381 -6.017 -5.188 1.00 97.56 84 VAL A CA 1
ATOM 632 C C . VAL A 1 84 ? 11.201 -6.154 -3.912 1.00 97.56 84 VAL A C 1
ATOM 634 O O . VAL A 1 84 ? 11.456 -7.267 -3.452 1.00 97.56 84 VAL A O 1
ATOM 637 N N . GLU A 1 85 ? 11.561 -5.023 -3.322 1.00 97.94 85 GLU A N 1
ATOM 638 C CA . GLU A 1 85 ? 12.257 -4.920 -2.044 1.00 97.94 85 GLU A CA 1
ATOM 639 C C . GLU A 1 85 ? 11.479 -4.006 -1.091 1.00 97.94 85 GLU A C 1
ATOM 641 O O . GLU A 1 85 ? 10.851 -3.033 -1.510 1.00 97.94 85 GLU A O 1
ATOM 646 N N . TYR A 1 86 ? 11.544 -4.305 0.208 1.00 97.56 86 TYR A N 1
ATOM 647 C CA . TYR A 1 86 ? 10.904 -3.523 1.270 1.00 97.56 86 TYR A CA 1
ATOM 648 C C . TYR A 1 86 ? 11.963 -3.087 2.289 1.00 97.56 86 TYR A C 1
ATOM 650 O O . TYR A 1 86 ? 12.182 -3.798 3.273 1.00 97.56 86 TYR A O 1
ATOM 658 N N . PRO A 1 87 ? 12.640 -1.944 2.075 1.00 95.00 87 PRO A N 1
ATOM 659 C CA . PRO A 1 87 ? 13.814 -1.555 2.863 1.00 95.00 87 PRO A CA 1
ATOM 660 C C . PRO A 1 87 ? 13.552 -1.439 4.370 1.00 95.00 87 PRO A C 1
ATOM 662 O O . PRO A 1 87 ? 14.421 -1.757 5.176 1.00 95.00 87 PRO A O 1
ATOM 665 N N . ALA A 1 88 ? 12.345 -1.009 4.748 1.00 93.56 88 ALA A N 1
ATOM 666 C CA . ALA A 1 88 ? 11.905 -0.868 6.138 1.00 93.56 88 ALA A CA 1
ATOM 667 C C . ALA A 1 88 ? 10.903 -1.960 6.572 1.00 93.56 88 ALA A C 1
ATOM 669 O O . ALA A 1 88 ? 10.305 -1.864 7.642 1.00 93.56 88 ALA A O 1
ATOM 670 N N . GLY A 1 89 ? 10.702 -2.993 5.745 1.00 95.94 89 GLY A N 1
ATOM 671 C CA . GLY A 1 89 ? 9.667 -4.010 5.929 1.00 95.94 89 GLY A CA 1
ATOM 672 C C . GLY A 1 89 ? 8.308 -3.636 5.322 1.00 95.94 89 GLY A C 1
ATOM 673 O O . GLY A 1 89 ? 8.061 -2.500 4.925 1.00 95.94 89 GLY A O 1
ATOM 674 N N . SER A 1 90 ? 7.425 -4.633 5.224 1.00 95.31 90 SER A N 1
ATOM 675 C CA . SER A 1 90 ? 6.126 -4.548 4.533 1.00 95.31 90 SER A CA 1
ATOM 676 C C . SER A 1 90 ? 4.908 -4.700 5.450 1.00 95.31 90 SER A C 1
ATOM 678 O O . SER A 1 90 ? 3.773 -4.700 4.978 1.00 95.31 90 SER A O 1
ATOM 680 N N . VAL A 1 91 ? 5.122 -4.867 6.756 1.00 96.88 91 VAL A N 1
ATOM 681 C CA . VAL A 1 91 ? 4.054 -5.157 7.721 1.00 96.88 91 VAL A CA 1
ATOM 682 C C . VAL A 1 91 ? 3.514 -3.861 8.313 1.00 96.88 91 VAL A C 1
ATOM 684 O O . VAL A 1 91 ? 4.262 -3.119 8.944 1.00 96.88 91 VAL A O 1
ATOM 687 N N . PHE A 1 92 ? 2.210 -3.635 8.164 1.00 97.69 92 PHE A N 1
ATOM 688 C CA . PHE A 1 92 ? 1.470 -2.587 8.869 1.00 97.69 92 PHE A CA 1
ATOM 689 C C . PHE A 1 92 ? 0.920 -3.134 10.188 1.00 97.69 92 PHE A C 1
ATOM 691 O O . PHE A 1 92 ? 0.331 -4.222 10.216 1.00 97.69 92 PHE A O 1
ATOM 698 N N . THR A 1 93 ? 1.121 -2.404 11.287 1.00 96.31 93 THR A N 1
ATOM 699 C CA . THR A 1 93 ? 0.692 -2.852 12.622 1.00 96.31 93 THR A CA 1
ATOM 700 C C . THR A 1 93 ? -0.244 -1.861 13.299 1.00 96.31 93 THR A C 1
ATOM 702 O O . THR A 1 93 ? 0.198 -0.908 13.930 1.00 96.31 93 THR A O 1
ATOM 705 N N . ASN A 1 94 ? -1.537 -2.187 13.289 1.00 97.31 94 ASN A N 1
ATOM 706 C CA . ASN A 1 94 ? -2.546 -1.451 14.053 1.00 97.31 94 ASN A CA 1
ATOM 707 C C . ASN A 1 94 ? -2.750 -2.048 15.435 1.00 97.31 94 ASN A C 1
ATOM 709 O O . ASN A 1 94 ? -2.608 -3.264 15.627 1.00 97.31 94 ASN A O 1
ATOM 713 N N . SER A 1 95 ? -3.188 -1.213 16.370 1.00 97.50 95 SER A N 1
ATOM 714 C CA . SER A 1 95 ? -3.628 -1.654 17.693 1.00 97.50 95 SER A CA 1
ATOM 715 C C . SER A 1 95 ? -5.020 -1.135 18.014 1.00 97.50 95 SER A C 1
ATOM 717 O O . SER A 1 95 ? -5.390 -0.037 17.606 1.00 97.50 95 SER A O 1
ATOM 719 N N . PHE A 1 96 ? -5.785 -1.942 18.745 1.00 97.50 96 PHE A N 1
ATOM 720 C CA . PHE A 1 96 ? -7.077 -1.570 19.297 1.00 97.50 96 PHE A CA 1
ATOM 721 C C . PHE A 1 96 ? -7.016 -1.534 20.823 1.00 97.50 96 PHE A C 1
ATOM 723 O O . PHE A 1 96 ? -6.560 -2.486 21.460 1.00 97.50 96 PHE A O 1
ATOM 730 N N . LYS A 1 97 ? -7.550 -0.464 21.411 1.00 96.56 97 LYS A N 1
ATOM 731 C CA . LYS A 1 97 ? -7.825 -0.345 22.841 1.00 96.56 97 LYS A CA 1
ATOM 732 C C . LYS A 1 97 ? -9.266 0.117 23.029 1.00 96.56 97 LYS A C 1
ATOM 734 O O . LYS A 1 97 ? -9.626 1.214 22.608 1.00 96.56 97 LYS A O 1
ATOM 739 N N . ALA A 1 98 ? -10.073 -0.713 23.687 1.00 92.19 98 ALA A N 1
ATOM 740 C CA . ALA A 1 98 ? -11.437 -0.343 24.041 1.00 92.19 98 ALA A CA 1
ATOM 741 C C . ALA A 1 98 ? -11.435 0.912 24.941 1.00 92.19 98 ALA A C 1
ATOM 743 O O . ALA A 1 98 ? -10.587 1.008 25.839 1.00 92.19 98 ALA A O 1
ATOM 744 N N . PRO A 1 99 ? -12.358 1.867 24.729 1.00 85.88 99 PRO A N 1
ATOM 745 C CA . PRO A 1 99 ? -12.552 2.979 25.651 1.00 85.88 99 PRO A CA 1
ATOM 746 C C . PRO A 1 99 ? -12.855 2.463 27.059 1.00 85.88 99 PRO A C 1
ATOM 748 O O . PRO A 1 99 ? -13.570 1.472 27.220 1.00 85.88 99 PRO A O 1
ATOM 751 N N . ALA A 1 100 ? -12.319 3.135 28.078 1.00 85.62 100 ALA A N 1
ATOM 752 C CA . ALA A 1 100 ? -12.728 2.869 29.449 1.00 85.62 100 ALA A CA 1
ATOM 753 C C . ALA A 1 100 ? -14.199 3.274 29.613 1.00 85.62 100 ALA A C 1
ATOM 755 O O . ALA A 1 100 ? -14.601 4.348 29.165 1.00 85.62 100 ALA A O 1
ATOM 756 N N . VAL A 1 101 ? -14.992 2.409 30.240 1.00 83.00 101 VAL A N 1
ATOM 757 C CA . VAL A 1 101 ? -16.354 2.737 30.662 1.00 83.00 101 VAL A CA 1
ATOM 758 C C . VAL A 1 101 ? -16.292 2.979 32.161 1.00 83.00 101 VAL A C 1
ATOM 760 O O . VAL A 1 101 ? -16.083 2.043 32.931 1.00 83.00 101 VAL A O 1
ATOM 763 N N . GLU A 1 102 ? -16.414 4.239 32.563 1.00 82.25 102 GLU A N 1
ATOM 764 C CA . GLU A 1 102 ? -16.493 4.624 33.970 1.00 82.25 102 GLU A CA 1
ATOM 765 C C . GLU A 1 102 ? -17.961 4.709 34.392 1.00 82.25 102 GLU A C 1
ATOM 767 O O . GLU A 1 102 ? -18.809 5.205 33.649 1.00 82.25 102 GLU A O 1
ATOM 772 N N . ALA A 1 103 ? -18.260 4.208 35.587 1.00 78.00 103 ALA A N 1
ATOM 773 C CA . ALA A 1 103 ? -19.553 4.372 36.230 1.00 78.00 103 ALA A CA 1
ATOM 774 C C . ALA A 1 103 ? -19.328 5.004 37.603 1.00 78.00 103 ALA A C 1
ATOM 776 O O . ALA A 1 103 ? -18.553 4.482 38.407 1.00 78.00 103 ALA A O 1
ATOM 777 N N . THR A 1 104 ? -20.020 6.107 37.869 1.00 79.31 104 THR A N 1
ATOM 778 C CA . THR A 1 104 ? -20.058 6.731 39.193 1.00 79.31 104 THR A CA 1
ATOM 779 C C . THR A 1 104 ? -21.327 6.273 39.896 1.00 79.31 104 THR A C 1
ATOM 781 O O . THR A 1 104 ? -2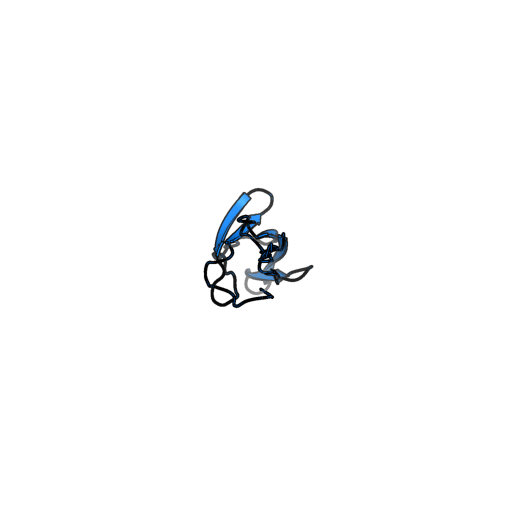2.419 6.394 39.343 1.00 79.31 104 THR A O 1
ATOM 784 N N . ILE A 1 105 ? -21.185 5.730 41.105 1.00 76.44 105 ILE A N 1
ATOM 785 C CA . ILE A 1 105 ? -22.312 5.448 41.998 1.00 76.44 105 ILE A CA 1
ATOM 786 C C . ILE A 1 105 ? -22.296 6.529 43.075 1.00 76.44 105 ILE A C 1
ATOM 788 O O . ILE A 1 105 ? -21.325 6.639 43.823 1.00 76.44 105 ILE A O 1
ATOM 792 N N . GLU A 1 106 ? -23.357 7.324 43.131 1.00 77.06 106 GLU A N 1
ATOM 793 C CA . GLU A 1 106 ? -23.604 8.288 44.205 1.00 77.06 106 GLU A CA 1
ATOM 794 C C . GLU A 1 106 ? -24.573 7.667 45.225 1.00 77.06 106 GLU A C 1
ATOM 796 O O . GLU A 1 106 ? -25.402 6.828 44.861 1.00 77.06 106 GLU A O 1
ATOM 801 N N . ALA A 1 107 ? -24.412 8.028 46.501 1.00 73.62 107 ALA A N 1
ATOM 802 C CA . ALA A 1 107 ? -25.229 7.554 47.621 1.00 73.62 107 ALA A CA 1
ATOM 803 C C . ALA A 1 107 ? -26.377 8.519 47.938 1.00 73.62 107 ALA A C 1
ATOM 805 O O . ALA A 1 107 ? -26.169 9.743 47.779 1.00 73.62 107 ALA A O 1
#

Solvent-accessible surface area (backbone atoms only — not comparable to full-atom values): 6797 Å² total; per-residue (Å²): 90,43,82,54,86,80,62,71,60,71,50,41,35,38,37,24,51,82,90,45,81,76,48,76,43,43,31,48,93,92,39,73,78,76,80,88,82,88,79,94,65,70,48,77,47,63,32,41,41,33,49,59,82,81,77,56,85,46,55,48,73,47,61,70,40,49,38,39,37,41,32,44,64,41,88,90,76,68,46,80,47,76,47,80,45,45,93,86,42,85,82,78,64,33,39,45,47,84,78,86,83,85,82,89,86,84,133

Nearest PDB structures (foldseek):
  7z0l-assembly1_A  TM=3.736E-01  e=3.877E+00  Mus musculus
  8v2c-assembly1_B  TM=3.644E-01  e=4.094E+00  Mus musculus
  8qy6-assembly1_A  TM=2.794E-01  e=6.331E+00  Mus musculus